Protein AF-A0A933R0X7-F1 (afdb_monomer_lite)

Secondary structure (DSSP, 8-state):
-EEEEEEEES-EEEEESS-EEEE-TT-EEEEPTT--EEEEE-SSS--EEEEEEE--

pLDDT: mean 96.64, std 3.48, range [74.12, 98.62]

Foldseek 3Di:
DKKKKAWQAAWWWKDWPVDIDIDHHGDMDIDDVPIDMDIGRPGPDDGDIDMDDDDD

Sequence (56 aa):
MHEIFVVLAGQGEVRTETYALTLAPGACIHIQPQESHAFRNSGTDDLVLLYFGLAD

Radius of gyration: 11.03 Å; chains: 1; bounding box: 24×12×35 Å

Structure (mmCIF, N/CA/C/O backbone):
data_AF-A0A933R0X7-F1
#
_entry.id   AF-A0A933R0X7-F1
#
loop_
_atom_site.group_PDB
_atom_site.id
_atom_site.type_symbol
_atom_site.label_atom_id
_atom_site.label_alt_id
_atom_site.label_comp_id
_atom_site.label_asym_id
_atom_site.label_entity_id
_atom_site.label_seq_id
_atom_site.pdbx_PDB_ins_code
_atom_site.Cartn_x
_atom_site.Cartn_y
_atom_site.Cartn_z
_atom_site.occupancy
_atom_site.B_iso_or_equiv
_atom_site.auth_seq_id
_atom_site.auth_comp_id
_atom_site.auth_asym_id
_atom_site.auth_atom_id
_atom_site.pdbx_PDB_model_num
ATOM 1 N N . MET A 1 1 ? 8.516 -3.557 -13.327 1.00 92.75 1 MET A N 1
ATOM 2 C CA . MET A 1 1 ? 7.053 -3.406 -13.217 1.00 92.75 1 MET A CA 1
ATOM 3 C C . MET A 1 1 ? 6.792 -2.233 -12.301 1.00 92.75 1 MET A C 1
ATOM 5 O O . MET A 1 1 ? 7.438 -2.166 -11.263 1.00 92.75 1 MET A O 1
ATOM 9 N N . HIS A 1 2 ? 5.936 -1.303 -12.709 1.00 96.81 2 HIS A N 1
ATOM 10 C CA . HIS A 1 2 ? 5.467 -0.241 -11.822 1.00 96.81 2 HIS A CA 1
ATOM 11 C C . HIS A 1 2 ? 4.396 -0.825 -10.907 1.00 96.81 2 HIS A C 1
ATOM 13 O O . HIS A 1 2 ? 3.551 -1.585 -11.378 1.00 96.81 2 HIS A O 1
ATOM 19 N N . GLU A 1 3 ? 4.412 -0.470 -9.629 1.00 97.62 3 GLU A N 1
ATOM 20 C CA . GLU A 1 3 ? 3.420 -0.949 -8.667 1.00 97.62 3 GLU A CA 1
ATOM 21 C C . GLU A 1 3 ? 2.613 0.228 -8.128 1.00 97.62 3 GLU A C 1
ATOM 23 O O . GLU A 1 3 ? 3.181 1.229 -7.682 1.00 97.62 3 GLU A O 1
ATOM 28 N N . ILE A 1 4 ? 1.286 0.113 -8.193 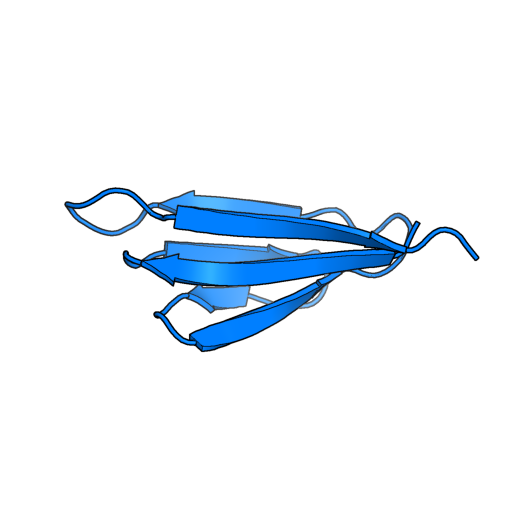1.00 97.75 4 ILE A N 1
ATOM 29 C CA . ILE A 1 4 ? 0.355 1.136 -7.724 1.00 97.75 4 ILE A CA 1
ATOM 30 C C . ILE A 1 4 ? -0.475 0.561 -6.582 1.00 97.75 4 ILE A C 1
ATOM 32 O O . ILE A 1 4 ? -1.101 -0.492 -6.724 1.00 97.75 4 ILE A O 1
ATOM 36 N N . PHE A 1 5 ? -0.504 1.284 -5.465 1.00 98.25 5 PHE A N 1
ATOM 37 C CA . PHE A 1 5 ? -1.325 0.964 -4.304 1.00 98.25 5 PHE A CA 1
ATOM 38 C C . PHE A 1 5 ? -2.309 2.098 -4.030 1.00 98.25 5 PHE A C 1
ATOM 40 O O . PHE A 1 5 ? -1.916 3.261 -3.969 1.00 98.25 5 PHE A O 1
ATOM 47 N N . VAL A 1 6 ? -3.577 1.761 -3.807 1.00 98.38 6 VAL A N 1
ATOM 48 C CA . VAL A 1 6 ? -4.597 2.701 -3.322 1.00 98.38 6 VAL A CA 1
ATOM 49 C C . VAL A 1 6 ? -5.080 2.242 -1.956 1.00 98.38 6 VAL A C 1
ATOM 51 O O . VAL A 1 6 ? -5.505 1.097 -1.798 1.00 98.38 6 VAL A O 1
ATOM 54 N N . VAL A 1 7 ? -5.035 3.131 -0.967 1.00 98.44 7 VAL A N 1
ATOM 55 C CA . VAL A 1 7 ? -5.516 2.831 0.385 1.00 98.44 7 VAL A CA 1
ATOM 56 C C . VAL A 1 7 ? -7.039 2.927 0.404 1.00 98.44 7 VAL A C 1
ATOM 58 O O . VAL A 1 7 ? -7.601 4.008 0.225 1.00 98.44 7 VAL A O 1
ATOM 61 N N . LEU A 1 8 ? -7.712 1.799 0.626 1.00 98.62 8 LEU A N 1
ATOM 62 C CA . LEU A 1 8 ? -9.173 1.729 0.700 1.00 98.62 8 LEU A CA 1
ATOM 63 C C . LEU A 1 8 ? -9.687 1.940 2.129 1.00 98.62 8 LEU A C 1
ATOM 65 O O . LEU A 1 8 ? -10.718 2.582 2.316 1.00 98.62 8 LEU A O 1
ATOM 69 N N . ALA A 1 9 ? -8.978 1.412 3.131 1.00 98.50 9 ALA A N 1
ATOM 70 C CA . ALA A 1 9 ? -9.346 1.508 4.544 1.00 98.50 9 ALA A CA 1
ATOM 71 C C . ALA A 1 9 ? -8.123 1.339 5.465 1.00 98.50 9 ALA A C 1
ATOM 73 O O . ALA A 1 9 ? -7.089 0.826 5.035 1.00 98.50 9 ALA A O 1
ATOM 74 N N . GLY A 1 10 ? -8.267 1.737 6.732 1.00 98.00 10 GLY A N 1
ATOM 75 C CA . GLY A 1 10 ? -7.241 1.589 7.769 1.00 98.00 10 GLY A CA 1
ATOM 76 C C . GLY A 1 10 ? -6.191 2.705 7.791 1.00 98.00 10 GLY A C 1
ATOM 77 O O . GLY A 1 10 ? -6.299 3.707 7.080 1.00 98.00 10 GLY A O 1
ATOM 78 N N . GLN A 1 11 ? -5.184 2.538 8.653 1.00 97.69 11 GLN A N 1
ATOM 79 C CA . GLN A 1 11 ? -4.065 3.470 8.826 1.00 97.69 11 GLN A CA 1
ATOM 80 C C . GLN A 1 11 ? -2.739 2.711 8.887 1.00 97.69 11 GLN A C 1
ATOM 82 O O . GLN A 1 11 ? -2.647 1.626 9.460 1.00 97.69 11 GLN A O 1
ATOM 87 N N . GLY A 1 12 ? -1.695 3.284 8.297 1.00 97.94 12 GLY A N 1
ATOM 88 C CA . GLY A 1 12 ? -0.400 2.619 8.210 1.00 97.94 12 GLY A CA 1
ATOM 89 C C . GLY A 1 12 ? 0.753 3.556 7.893 1.00 97.94 12 GLY A C 1
ATOM 90 O O . GLY A 1 12 ? 0.608 4.775 7.865 1.00 97.94 12 GLY A O 1
ATOM 91 N N . GLU A 1 13 ? 1.900 2.963 7.601 1.00 98.25 13 GLU A N 1
ATOM 92 C CA . GLU A 1 13 ? 3.040 3.624 6.972 1.00 98.25 13 GLU A CA 1
ATOM 93 C C . GLU A 1 13 ? 3.525 2.786 5.791 1.00 98.25 13 GLU A C 1
ATOM 95 O O . GLU A 1 13 ? 3.548 1.555 5.863 1.00 98.25 13 GLU A O 1
ATOM 100 N N . VAL A 1 14 ? 3.967 3.453 4.729 1.00 98.19 14 VAL A N 1
ATOM 101 C CA . VAL A 1 14 ? 4.851 2.859 3.725 1.00 98.19 14 VAL A CA 1
ATOM 102 C C . VAL A 1 14 ? 6.232 3.475 3.875 1.00 98.19 14 VAL 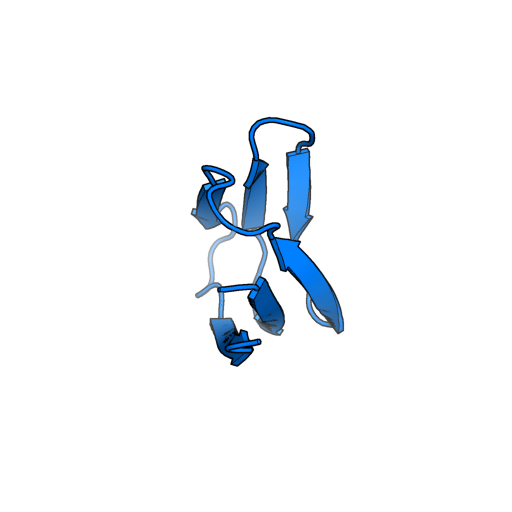A C 1
ATOM 104 O O . VAL A 1 14 ? 6.366 4.681 4.092 1.00 98.19 14 VAL A O 1
ATOM 107 N N . ARG A 1 15 ? 7.262 2.640 3.774 1.00 98.19 15 ARG A N 1
ATOM 108 C CA . ARG A 1 15 ? 8.652 3.077 3.662 1.00 98.19 15 ARG A CA 1
ATOM 109 C C . ARG A 1 15 ? 9.232 2.514 2.384 1.00 98.19 15 ARG A C 1
ATOM 111 O O . ARG A 1 15 ? 9.109 1.315 2.146 1.00 98.19 15 ARG A O 1
ATOM 118 N N . THR A 1 16 ? 9.861 3.373 1.604 1.00 96.19 16 THR A N 1
ATOM 119 C CA . THR A 1 16 ? 10.658 3.010 0.437 1.00 96.19 16 THR A CA 1
ATOM 120 C C . THR A 1 16 ? 12.112 3.403 0.686 1.00 96.19 16 THR A C 1
ATOM 122 O O . THR A 1 16 ? 12.460 3.923 1.750 1.00 96.19 16 THR A O 1
ATOM 125 N N . GLU A 1 17 ? 12.979 3.163 -0.290 1.00 95.56 17 GLU A N 1
ATOM 126 C CA . GLU A 1 17 ? 14.363 3.642 -0.256 1.00 95.56 17 GLU A CA 1
ATOM 127 C C . GLU A 1 17 ? 14.456 5.178 -0.247 1.00 95.56 17 GLU A C 1
ATOM 129 O O . GLU A 1 17 ? 15.441 5.738 0.236 1.00 95.56 17 GLU A O 1
ATOM 134 N N . THR A 1 18 ? 13.428 5.865 -0.757 1.00 92.56 18 THR A N 1
ATOM 135 C CA . THR A 1 18 ? 13.439 7.312 -0.996 1.00 92.56 18 THR A CA 1
ATOM 136 C C . THR A 1 18 ? 12.547 8.106 -0.042 1.00 92.56 18 THR A C 1
ATOM 138 O O . THR A 1 18 ? 12.836 9.277 0.215 1.00 92.56 18 THR A O 1
ATOM 141 N N . TYR A 1 19 ? 11.489 7.508 0.518 1.00 92.88 19 TYR A N 1
ATOM 142 C CA . TYR A 1 19 ? 10.568 8.217 1.409 1.00 92.88 19 TYR A CA 1
ATOM 143 C C . TYR A 1 19 ? 9.874 7.322 2.442 1.00 92.88 19 TYR A C 1
ATOM 145 O O . TYR A 1 19 ? 9.824 6.099 2.340 1.00 92.88 19 TYR A O 1
ATOM 153 N N . ALA A 1 20 ? 9.285 7.971 3.448 1.00 96.00 20 ALA A N 1
ATOM 154 C CA . ALA A 1 20 ? 8.317 7.370 4.356 1.00 96.00 20 ALA A CA 1
ATOM 155 C C . ALA A 1 20 ? 7.038 8.211 4.350 1.00 96.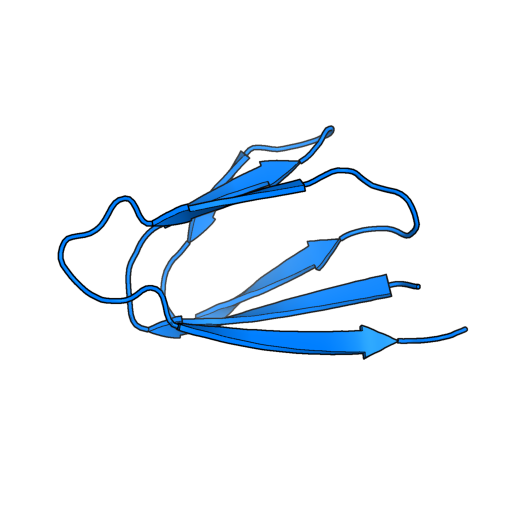00 20 ALA A C 1
ATOM 157 O O . ALA A 1 20 ? 7.107 9.440 4.414 1.00 96.00 20 ALA A O 1
ATOM 158 N N . LEU A 1 21 ? 5.881 7.558 4.265 1.00 96.06 21 LEU A N 1
ATOM 159 C CA . LEU A 1 21 ? 4.583 8.221 4.169 1.00 96.06 21 LEU A CA 1
ATOM 160 C C . LEU A 1 21 ? 3.552 7.527 5.062 1.00 96.06 21 LEU A C 1
ATOM 162 O O . LEU A 1 21 ? 3.437 6.301 5.052 1.00 96.06 21 LEU A O 1
ATOM 166 N N . THR A 1 22 ? 2.769 8.315 5.801 1.00 97.31 22 THR A N 1
ATOM 167 C CA . THR A 1 22 ? 1.584 7.824 6.516 1.00 97.31 22 THR A CA 1
ATOM 168 C C . THR A 1 22 ? 0.461 7.515 5.530 1.00 97.31 22 THR A C 1
ATOM 170 O O . THR A 1 22 ? 0.139 8.315 4.654 1.00 97.31 22 THR A O 1
ATOM 173 N N . LEU A 1 23 ? -0.161 6.355 5.700 1.00 98.06 23 LEU A N 1
ATOM 174 C CA . LEU A 1 23 ? -1.237 5.853 4.860 1.00 98.06 23 LEU A CA 1
ATOM 175 C C . LEU A 1 23 ? -2.587 6.153 5.501 1.00 98.06 23 LEU A C 1
ATOM 177 O O . LEU A 1 23 ? -2.807 5.846 6.673 1.00 98.06 23 LEU A O 1
ATOM 181 N N . ALA A 1 24 ? -3.490 6.711 4.702 1.00 96.81 24 ALA A N 1
ATOM 182 C CA . ALA A 1 24 ? -4.882 6.958 5.049 1.00 96.81 24 ALA A CA 1
ATOM 183 C C . ALA A 1 24 ? -5.769 6.719 3.815 1.00 96.81 24 ALA A C 1
ATOM 185 O O . ALA A 1 24 ? -5.259 6.802 2.691 1.00 96.81 24 ALA A O 1
ATOM 186 N N . PRO A 1 25 ? -7.075 6.438 3.990 1.00 98.38 25 PRO A N 1
ATOM 187 C CA . PRO A 1 25 ? -7.975 6.163 2.876 1.00 98.38 25 PRO A CA 1
ATOM 188 C C . PRO A 1 25 ? -7.937 7.263 1.809 1.00 98.38 25 PRO A C 1
ATOM 190 O O . PRO A 1 25 ? -7.991 8.451 2.125 1.00 98.38 25 PRO A O 1
ATOM 193 N N . GLY A 1 26 ? -7.832 6.856 0.545 1.00 97.44 26 GLY A N 1
ATOM 194 C CA . GLY A 1 26 ? -7.694 7.751 -0.606 1.00 97.44 26 GLY A CA 1
ATOM 195 C C . GLY A 1 26 ? -6.251 8.076 -1.006 1.00 97.44 26 GLY A C 1
ATOM 196 O O . GLY A 1 26 ? -6.047 8.640 -2.080 1.00 97.44 26 GLY A O 1
ATOM 197 N N .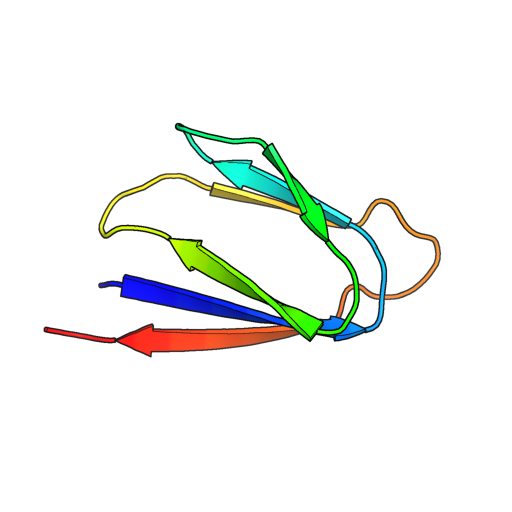 ALA A 1 27 ? -5.243 7.703 -0.210 1.00 96.75 27 ALA A N 1
ATOM 198 C CA . ALA A 1 27 ? -3.849 7.827 -0.629 1.00 96.75 27 ALA A CA 1
ATOM 199 C C . ALA A 1 27 ? -3.534 6.885 -1.806 1.00 96.75 27 ALA A C 1
ATOM 201 O O . ALA A 1 27 ? -3.972 5.732 -1.825 1.00 96.75 27 ALA A O 1
ATOM 202 N N . CYS A 1 28 ? -2.744 7.380 -2.762 1.00 97.31 28 CYS A N 1
ATOM 203 C CA . CYS A 1 28 ? -2.234 6.625 -3.904 1.00 97.31 28 CYS A CA 1
ATOM 204 C C . CYS A 1 28 ? -0.705 6.633 -3.863 1.00 97.31 28 CYS A C 1
ATOM 206 O O . CYS A 1 28 ? -0.093 7.694 -3.731 1.00 97.31 28 CYS A O 1
ATOM 208 N N . ILE A 1 29 ? -0.103 5.451 -3.946 1.00 97.31 29 ILE A N 1
ATOM 209 C CA . ILE A 1 29 ? 1.332 5.240 -3.808 1.00 97.31 29 ILE A CA 1
ATOM 210 C C . ILE A 1 29 ? 1.830 4.599 -5.092 1.00 97.31 29 ILE A C 1
ATOM 212 O O . ILE A 1 29 ? 1.309 3.570 -5.522 1.00 97.31 29 ILE A O 1
ATOM 216 N N . HIS A 1 30 ? 2.848 5.215 -5.683 1.00 96.81 30 HIS A N 1
ATOM 217 C CA . HIS A 1 30 ? 3.567 4.675 -6.824 1.00 96.81 30 HIS A CA 1
ATOM 218 C C . HIS A 1 30 ? 4.956 4.232 -6.370 1.00 96.81 30 HIS A C 1
ATOM 220 O O . HIS A 1 30 ? 5.726 5.039 -5.847 1.00 96.81 30 HIS A O 1
ATOM 226 N N . ILE A 1 31 ? 5.255 2.951 -6.578 1.00 96.94 31 ILE A N 1
ATOM 227 C CA . ILE A 1 31 ? 6.584 2.371 -6.394 1.00 96.94 31 ILE A CA 1
ATOM 228 C C . ILE A 1 31 ? 7.248 2.207 -7.763 1.00 96.94 31 ILE A C 1
ATOM 230 O O . ILE A 1 31 ? 6.647 1.682 -8.715 1.00 96.94 31 ILE A O 1
ATOM 234 N N . GLN A 1 32 ? 8.488 2.683 -7.871 1.00 96.44 32 GLN A N 1
ATOM 235 C CA . GLN A 1 32 ? 9.269 2.562 -9.099 1.00 96.44 32 GLN A CA 1
ATOM 236 C C . GLN A 1 32 ? 9.685 1.105 -9.347 1.00 96.44 32 GLN A C 1
ATOM 238 O O . GLN A 1 32 ? 9.844 0.330 -8.402 1.00 96.44 32 GLN A O 1
ATOM 243 N N . PRO A 1 33 ? 9.916 0.704 -10.610 1.00 96.00 33 PRO A N 1
ATOM 244 C CA . PRO A 1 33 ? 10.504 -0.595 -10.893 1.00 96.00 33 PRO A CA 1
ATOM 245 C C . PRO A 1 33 ? 11.774 -0.824 -10.070 1.00 96.00 33 PRO A C 1
ATOM 247 O O . PRO A 1 33 ? 12.669 0.015 -10.072 1.00 96.00 33 PR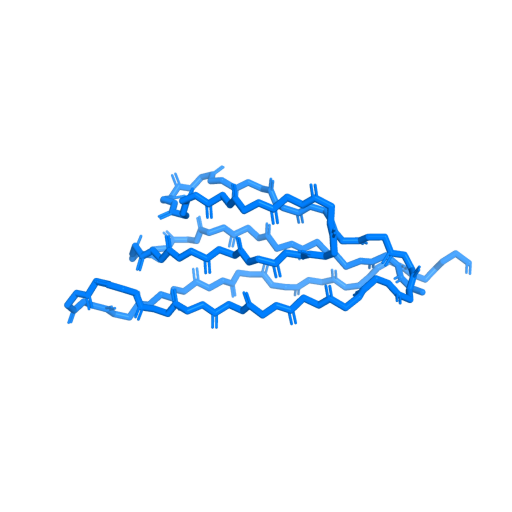O A O 1
ATOM 250 N N . GLN A 1 34 ? 11.851 -1.991 -9.425 1.00 94.75 34 GLN A N 1
ATOM 251 C CA . GLN A 1 34 ? 12.987 -2.425 -8.600 1.00 94.75 34 GLN A CA 1
ATOM 252 C C . GLN A 1 34 ? 13.176 -1.662 -7.274 1.00 94.75 34 GLN A C 1
ATOM 254 O O . GLN A 1 34 ? 14.118 -1.977 -6.555 1.00 94.75 34 GLN A O 1
ATOM 259 N N . GLU A 1 35 ? 12.299 -0.720 -6.915 1.00 96.56 35 GLU A N 1
ATOM 260 C CA . GLU A 1 35 ? 12.371 -0.019 -5.627 1.00 96.56 35 GLU A CA 1
ATOM 261 C C . GLU A 1 35 ? 11.864 -0.912 -4.483 1.00 96.56 35 GLU A C 1
ATOM 263 O O . GLU A 1 35 ? 10.724 -1.393 -4.486 1.00 96.56 35 GLU A O 1
ATOM 268 N N . SER A 1 36 ? 12.708 -1.117 -3.468 1.00 97.31 36 SER A N 1
ATOM 269 C CA . SER A 1 36 ? 12.316 -1.857 -2.269 1.00 97.31 36 SER A CA 1
ATOM 270 C C . SER A 1 36 ? 11.347 -1.036 -1.426 1.00 97.31 36 SER A C 1
ATOM 272 O O . SER A 1 36 ? 11.556 0.156 -1.184 1.00 97.31 36 SER A O 1
ATOM 274 N N . HIS A 1 37 ? 10.306 -1.685 -0.911 1.00 97.25 37 HIS A N 1
ATOM 275 C CA . HIS A 1 37 ? 9.331 -1.032 -0.051 1.00 97.25 37 HIS A CA 1
ATOM 276 C C . HIS A 1 37 ? 8.752 -1.987 0.996 1.00 97.25 37 HIS A C 1
ATOM 278 O O . HIS A 1 37 ? 8.751 -3.207 0.832 1.00 97.25 37 HIS A O 1
ATOM 284 N N . ALA A 1 38 ? 8.254 -1.418 2.091 1.00 98.00 38 ALA A N 1
ATOM 285 C CA . ALA A 1 38 ? 7.581 -2.148 3.154 1.00 98.00 38 ALA A CA 1
ATOM 286 C C . ALA A 1 38 ? 6.364 -1.369 3.655 1.00 98.00 38 ALA A C 1
ATOM 288 O O . ALA A 1 38 ? 6.460 -0.188 4.000 1.00 98.00 38 ALA A O 1
ATOM 289 N N . PHE A 1 39 ? 5.231 -2.061 3.738 1.00 98.06 39 PHE A N 1
ATOM 290 C CA . PHE A 1 39 ? 4.015 -1.564 4.367 1.00 98.06 39 PHE A CA 1
ATOM 291 C C . PHE A 1 39 ? 3.948 -2.039 5.817 1.00 98.06 39 PHE A C 1
ATOM 293 O O . PHE A 1 39 ? 4.186 -3.210 6.116 1.00 98.06 39 PHE A O 1
ATOM 300 N N . ARG A 1 40 ? 3.581 -1.136 6.724 1.00 98.25 40 ARG A N 1
ATOM 301 C CA . ARG A 1 40 ? 3.307 -1.444 8.126 1.00 98.25 40 ARG A CA 1
ATOM 302 C C . ARG A 1 40 ? 1.900 -0.984 8.471 1.00 98.25 40 ARG A C 1
ATOM 304 O O . ARG A 1 40 ? 1.615 0.209 8.407 1.00 98.25 40 ARG A O 1
ATOM 311 N N . ASN A 1 41 ? 1.052 -1.913 8.906 1.00 98.19 41 ASN A N 1
ATOM 312 C CA . ASN A 1 41 ? -0.185 -1.549 9.587 1.00 98.19 41 ASN A CA 1
ATOM 313 C C . ASN A 1 41 ? 0.173 -1.006 10.982 1.00 98.19 41 ASN A C 1
ATOM 315 O O . ASN A 1 41 ? 0.770 -1.716 11.794 1.00 98.19 41 ASN A O 1
ATOM 319 N N . SER A 1 42 ? -0.107 0.273 11.221 1.00 97.25 42 SER A N 1
ATOM 320 C CA . SER A 1 42 ? 0.137 0.954 12.499 1.00 97.25 42 SER A CA 1
ATOM 321 C C . SER A 1 42 ? -1.158 1.287 13.243 1.00 97.25 42 SER A C 1
ATOM 323 O O . SER A 1 42 ? -1.086 1.805 14.358 1.00 97.25 42 SER A O 1
ATOM 325 N N . GLY A 1 43 ? -2.313 0.995 12.640 1.00 95.75 43 GLY A N 1
ATOM 326 C CA . GLY A 1 43 ? -3.633 1.184 13.227 1.00 95.75 43 GLY A CA 1
ATOM 327 C C . GLY A 1 43 ? -4.128 -0.029 14.015 1.00 95.75 43 GLY A C 1
ATOM 328 O O . GLY A 1 43 ? -3.427 -1.026 14.192 1.00 95.75 43 GLY A O 1
ATOM 329 N N . THR A 1 44 ? -5.362 0.082 14.506 1.00 97.62 44 THR A N 1
ATOM 330 C CA . THR A 1 44 ? -6.078 -0.988 15.223 1.00 97.62 44 THR A CA 1
ATOM 331 C C . THR A 1 44 ? -6.947 -1.854 14.312 1.00 97.62 44 THR A C 1
ATOM 333 O O . THR A 1 44 ? -7.311 -2.956 14.709 1.00 97.62 44 THR A O 1
ATOM 336 N N . ASP A 1 45 ? -7.266 -1.354 13.117 1.00 98.06 45 ASP A N 1
ATOM 337 C CA . ASP A 1 45 ? -8.085 -2.025 12.106 1.00 98.06 45 ASP A CA 1
ATOM 338 C C . ASP A 1 45 ? -7.217 -2.533 10.946 1.00 98.06 45 ASP A C 1
ATOM 340 O O . ASP A 1 45 ? -6.033 -2.196 10.831 1.00 98.06 45 ASP A O 1
ATOM 344 N N . ASP A 1 46 ? -7.812 -3.309 10.043 1.00 98.50 46 ASP A N 1
ATOM 345 C CA . ASP A 1 46 ? -7.127 -3.787 8.845 1.00 98.50 46 ASP A CA 1
ATOM 346 C C . ASP A 1 46 ? -6.762 -2.633 7.897 1.00 98.50 46 ASP A C 1
ATOM 348 O O . ASP A 1 46 ? -7.600 -1.813 7.511 1.00 98.50 46 ASP A O 1
ATOM 352 N N . LEU A 1 47 ? -5.496 -2.602 7.471 1.00 98.50 47 LEU A N 1
ATOM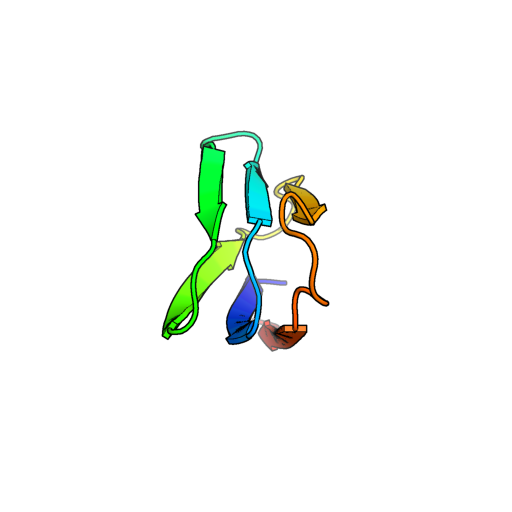 353 C CA . LEU A 1 47 ? -5.039 -1.774 6.359 1.00 98.50 47 LEU A CA 1
ATOM 354 C C . LEU A 1 47 ? -5.384 -2.482 5.044 1.00 98.50 47 LEU A C 1
ATOM 356 O O . LEU A 1 47 ? -4.773 -3.493 4.697 1.00 98.50 47 LEU A O 1
ATOM 360 N N . VAL A 1 48 ? -6.352 -1.940 4.305 1.00 98.56 48 VAL A N 1
ATOM 361 C CA . VAL A 1 48 ? -6.839 -2.525 3.049 1.00 98.56 48 VAL A CA 1
ATOM 362 C C . VAL A 1 48 ? -6.284 -1.738 1.869 1.00 98.56 48 VAL A C 1
ATOM 364 O O . VAL A 1 48 ? -6.551 -0.542 1.733 1.00 98.56 48 VAL A O 1
ATOM 367 N N . LEU A 1 49 ? -5.536 -2.416 0.999 1.00 98.50 49 LEU A N 1
ATOM 368 C CA . LEU A 1 49 ? -4.897 -1.834 -0.181 1.00 98.50 49 LEU A CA 1
ATOM 369 C C . LEU A 1 49 ? -5.434 -2.494 -1.456 1.00 98.50 49 LEU A C 1
ATOM 371 O O . LEU A 1 49 ? -5.477 -3.720 -1.548 1.00 98.50 49 LEU A O 1
ATOM 375 N N . LEU A 1 50 ? -5.795 -1.690 -2.456 1.00 98.44 50 LEU A N 1
ATOM 376 C CA . LEU A 1 50 ? -5.930 -2.163 -3.833 1.00 98.44 50 LEU A CA 1
ATOM 377 C C . LEU A 1 50 ? -4.562 -2.082 -4.502 1.00 98.44 50 LEU A C 1
ATOM 379 O O . LEU A 1 50 ? -3.967 -1.008 -4.536 1.00 98.44 50 LEU A O 1
ATOM 383 N N . TYR A 1 51 ? -4.100 -3.201 -5.049 1.00 97.50 51 TYR A N 1
ATOM 384 C CA . TYR A 1 51 ? -2.816 -3.320 -5.728 1.00 97.50 51 TYR A CA 1
ATOM 385 C C . TYR A 1 51 ? -3.007 -3.696 -7.192 1.00 97.50 51 TYR A C 1
ATOM 387 O O . TYR A 1 51 ? -3.775 -4.609 -7.506 1.00 97.50 51 TYR A O 1
ATOM 395 N N . PHE A 1 52 ? -2.261 -3.042 -8.076 1.00 97.69 52 PHE A N 1
ATOM 396 C CA . PHE A 1 52 ? -2.068 -3.511 -9.440 1.00 97.69 52 PHE A CA 1
ATOM 397 C C . PHE A 1 52 ? -0.686 -3.125 -9.965 1.00 97.69 52 PHE A C 1
ATOM 399 O O . PHE A 1 52 ? -0.131 -2.076 -9.631 1.00 97.69 52 PHE A O 1
ATOM 406 N N . GLY A 1 53 ? -0.139 -4.004 -10.802 1.00 96.94 53 GLY A N 1
ATOM 407 C CA . GLY A 1 53 ? 1.108 -3.776 -11.514 1.00 96.94 53 GLY A CA 1
ATOM 408 C C . GLY A 1 53 ? 0.849 -3.274 -12.931 1.00 96.94 53 GLY A C 1
ATOM 409 O O . GLY A 1 53 ? -0.068 -3.749 -13.602 1.00 96.94 53 GLY A O 1
ATOM 410 N N . LEU A 1 54 ? 1.680 -2.346 -13.397 1.00 96.19 54 LEU A N 1
ATOM 411 C CA . LEU A 1 54 ? 1.756 -1.957 -14.803 1.00 96.19 54 LEU A CA 1
ATOM 412 C C . LEU A 1 54 ? 3.062 -2.508 -15.383 1.00 96.19 54 LEU A C 1
ATOM 414 O O . LEU A 1 54 ? 4.163 -2.201 -14.903 1.00 96.19 54 LEU A O 1
ATOM 418 N N . ALA A 1 55 ? 2.916 -3.384 -16.373 1.00 89.75 55 ALA A N 1
ATOM 419 C CA . ALA A 1 55 ? 4.016 -3.908 -17.164 1.00 89.75 55 ALA A CA 1
ATOM 420 C C . ALA A 1 55 ? 4.147 -3.044 -18.421 1.00 89.75 55 ALA A C 1
ATOM 422 O O . ALA A 1 55 ? 3.278 -3.107 -19.289 1.00 89.75 55 ALA A O 1
ATOM 423 N N . ASP A 1 56 ? 5.206 -2.240 -18.460 1.00 74.12 56 ASP A N 1
ATOM 424 C CA . ASP A 1 56 ? 5.715 -1.615 -19.684 1.00 74.12 56 ASP A CA 1
ATOM 425 C C . ASP A 1 56 ? 6.718 -2.552 -20.372 1.00 74.12 56 ASP A C 1
ATOM 427 O O . ASP A 1 56 ? 7.456 -3.263 -19.640 1.00 74.12 56 ASP A O 1
#